Protein AF-X1L546-F1 (afdb_monomer)

Organism: NCBI:txid412755

Solvent-accessible surface area (backbone atoms only — not comparable to full-atom values): 5224 Å² total; per-residue (Å²): 131,84,84,77,85,78,75,89,88,81,86,88,86,79,86,79,49,74,68,53,47,60,70,65,30,64,40,62,48,80,47,88,53,43,52,48,98,86,67,46,59,26,84,33,1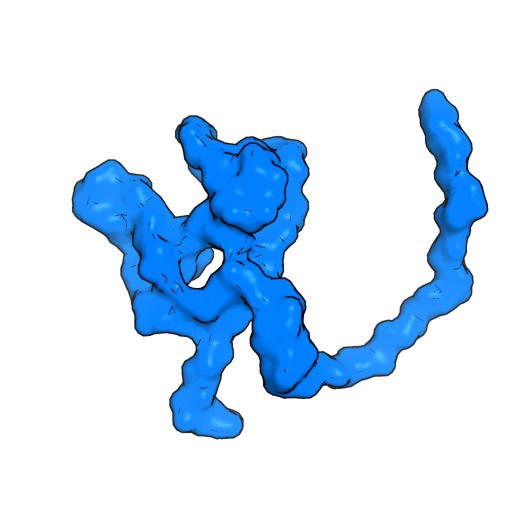3,85,46,19,36,38,35,32,23,84,50,93,90,50,51,10,72,67,81,63,25,37,53,92,66,40,88,59,44,51,59,41,68,84,68,96,64,136

Structure (mmCIF, N/CA/C/O backbone):
data_AF-X1L546-F1
#
_entry.id   AF-X1L546-F1
#
loop_
_atom_site.group_PDB
_atom_site.id
_atom_site.type_symbol
_atom_site.label_atom_id
_atom_site.label_alt_id
_atom_site.label_comp_id
_atom_site.label_asym_id
_atom_site.label_entity_id
_atom_site.label_seq_id
_atom_site.pdbx_PDB_ins_code
_atom_site.Cartn_x
_atom_site.Cartn_y
_atom_site.Cartn_z
_atom_site.occupancy
_atom_site.B_iso_or_equiv
_atom_site.auth_seq_id
_atom_site.auth_comp_id
_atom_site.auth_asym_id
_atom_site.auth_atom_id
_atom_site.pdbx_PDB_model_num
ATOM 1 N N . MET A 1 1 ? -5.999 27.377 16.875 1.00 58.59 1 MET A N 1
ATOM 2 C CA . MET A 1 1 ? -5.923 25.898 16.916 1.00 58.59 1 MET A CA 1
ATOM 3 C C . MET A 1 1 ? -7.344 25.358 17.038 1.00 58.59 1 MET A C 1
ATOM 5 O O . MET A 1 1 ? -8.049 25.798 17.937 1.00 58.59 1 MET A O 1
ATOM 9 N N . LYS A 1 2 ? -7.824 24.513 16.113 1.00 75.62 2 LYS A N 1
ATOM 10 C CA . LYS A 1 2 ? -9.185 23.948 16.219 1.00 75.62 2 LYS A CA 1
ATOM 11 C C . LYS A 1 2 ? -9.208 22.932 17.376 1.00 75.62 2 LYS A C 1
ATOM 13 O O . LYS A 1 2 ? -8.326 22.076 17.401 1.00 75.62 2 LYS A O 1
ATOM 18 N N . PRO A 1 3 ? -10.152 23.007 18.332 1.00 80.12 3 PRO A N 1
ATOM 19 C CA . PRO A 1 3 ? -10.176 22.081 19.460 1.00 80.12 3 PRO A CA 1
ATOM 20 C C . PRO A 1 3 ? -10.474 20.653 18.983 1.00 80.12 3 PRO A C 1
ATOM 22 O O . PRO A 1 3 ? -11.502 20.398 18.352 1.00 80.12 3 PRO A O 1
ATOM 25 N N . VAL A 1 4 ? -9.573 19.717 19.290 1.00 84.69 4 VAL A N 1
ATOM 26 C CA . VAL A 1 4 ? -9.752 18.287 19.005 1.00 84.69 4 VAL A CA 1
ATOM 27 C C . VAL A 1 4 ? -10.669 17.697 20.076 1.00 84.69 4 VAL A C 1
ATOM 29 O O . VAL A 1 4 ? -10.272 17.527 21.224 1.00 84.69 4 VAL A O 1
ATOM 32 N N . LYS A 1 5 ? -11.925 17.420 19.709 1.00 89.44 5 LYS A N 1
ATOM 33 C CA . LYS A 1 5 ? -12.950 16.930 20.650 1.00 89.44 5 LYS A CA 1
ATOM 34 C C . LYS A 1 5 ? -12.895 15.418 20.900 1.00 89.44 5 LYS A C 1
ATOM 36 O O . LYS A 1 5 ? -13.375 14.964 21.932 1.00 89.44 5 LYS A O 1
ATOM 41 N N . LYS A 1 6 ? -12.341 14.636 19.967 1.00 91.88 6 LYS A N 1
ATOM 42 C CA . LYS A 1 6 ? -12.240 13.173 20.087 1.00 91.88 6 LYS A CA 1
ATOM 43 C C . LYS A 1 6 ? -10.880 12.786 20.667 1.00 91.88 6 LYS A C 1
ATOM 45 O O . LYS A 1 6 ? -9.856 13.194 20.129 1.00 91.88 6 LYS A O 1
ATOM 50 N N . LYS A 1 7 ? -10.884 11.992 21.739 1.00 93.81 7 LYS A N 1
ATOM 51 C CA . LYS A 1 7 ? -9.685 11.388 22.338 1.00 93.81 7 LYS A CA 1
ATOM 52 C C . LYS A 1 7 ? -9.694 9.879 22.086 1.00 93.81 7 LYS A C 1
ATOM 54 O O . LYS A 1 7 ? -10.767 9.281 22.031 1.00 93.81 7 LYS A O 1
ATOM 59 N N . ILE A 1 8 ? -8.515 9.285 21.916 1.00 94.62 8 ILE A N 1
ATOM 60 C CA . ILE A 1 8 ? -8.360 7.827 21.810 1.00 94.62 8 ILE A CA 1
ATOM 61 C C . ILE A 1 8 ? -8.608 7.234 23.201 1.00 94.62 8 ILE A C 1
ATOM 63 O O . ILE A 1 8 ? -7.963 7.655 24.158 1.00 94.62 8 ILE A O 1
ATOM 67 N N . GLY A 1 9 ? -9.561 6.308 23.314 1.00 96.50 9 GLY A N 1
ATOM 68 C CA . GLY A 1 9 ? -9.874 5.630 24.578 1.00 96.50 9 GLY A CA 1
ATOM 69 C C . GLY A 1 9 ? -9.054 4.359 24.794 1.00 96.50 9 GLY A C 1
ATOM 70 O O 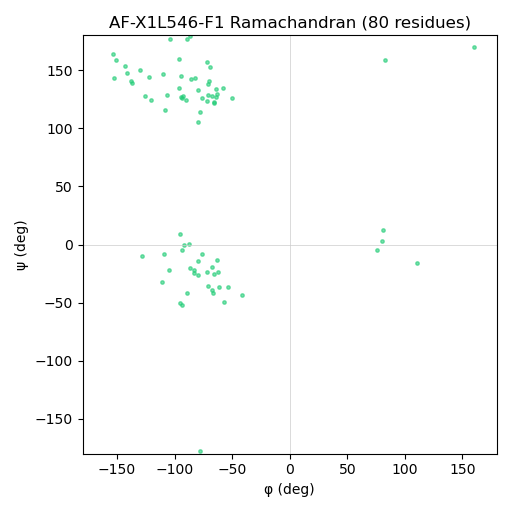. GLY A 1 9 ? -8.559 4.125 25.889 1.00 96.50 9 GLY A O 1
ATOM 71 N N . GLU A 1 10 ? -8.879 3.562 23.740 1.00 97.00 10 GLU A N 1
ATOM 72 C CA . GLU A 1 10 ? -8.162 2.285 23.769 1.00 97.00 10 GLU A CA 1
ATOM 73 C C . GLU A 1 10 ? -7.576 1.953 22.387 1.00 97.00 10 GLU A C 1
ATOM 75 O O . GLU A 1 10 ? -7.988 2.526 21.37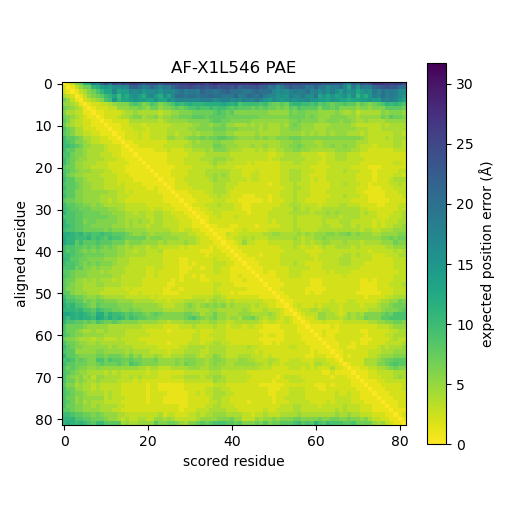4 1.00 97.00 10 GLU A O 1
ATOM 80 N N . ILE A 1 11 ? -6.632 1.009 22.345 1.00 97.00 11 ILE A N 1
ATOM 81 C CA . ILE A 1 11 ? -6.056 0.442 21.119 1.00 97.00 11 ILE A CA 1
ATOM 82 C C . ILE A 1 11 ? -6.219 -1.076 21.194 1.00 97.00 11 ILE A C 1
ATOM 84 O O . ILE A 1 11 ? -5.833 -1.691 22.186 1.00 97.00 11 ILE A O 1
ATOM 88 N N . LYS A 1 12 ? -6.788 -1.680 20.146 1.00 96.75 12 LYS A N 1
ATOM 89 C CA . LYS A 1 12 ? -6.954 -3.135 20.039 1.00 96.75 12 LYS A CA 1
ATOM 90 C C . LYS A 1 12 ? -5.970 -3.691 19.032 1.00 96.75 12 LYS A C 1
ATOM 92 O O . LYS A 1 12 ? -5.916 -3.229 17.896 1.00 96.75 12 LYS A O 1
ATOM 97 N N . PHE A 1 13 ? -5.239 -4.708 19.457 1.00 97.38 13 PHE A N 1
ATOM 98 C CA . PHE A 1 13 ? -4.328 -5.452 18.605 1.00 97.38 13 PHE A CA 1
ATOM 99 C C . PHE A 1 13 ? -5.037 -6.699 18.091 1.00 97.38 13 PHE A C 1
ATOM 101 O O . PHE A 1 13 ? -5.715 -7.394 18.845 1.00 97.38 13 PHE A O 1
ATOM 108 N N . ALA A 1 14 ? -4.895 -6.958 16.799 1.00 95.31 14 ALA A N 1
ATOM 109 C CA . ALA A 1 14 ? -5.441 -8.129 16.137 1.00 95.31 14 ALA A CA 1
ATOM 110 C C . ALA A 1 14 ? -4.548 -8.499 14.952 1.00 95.31 14 ALA A C 1
ATOM 112 O O . ALA A 1 14 ? -3.807 -7.660 14.434 1.00 95.31 14 ALA A O 1
ATOM 113 N N . LEU A 1 15 ? -4.647 -9.751 14.517 1.00 96.50 15 LEU A N 1
ATOM 114 C CA . LEU A 1 15 ? -4.083 -10.180 13.245 1.00 96.50 15 LEU A CA 1
ATOM 115 C C . LEU A 1 15 ? -5.052 -9.815 12.117 1.00 96.50 15 LEU A C 1
ATOM 117 O O . LEU A 1 15 ? -6.269 -9.885 12.291 1.00 96.50 15 LEU A O 1
ATOM 121 N N . ILE A 1 16 ? -4.502 -9.420 10.972 1.00 95.25 16 ILE A N 1
ATOM 122 C CA . ILE A 1 16 ? -5.277 -9.063 9.783 1.00 95.25 16 ILE A CA 1
ATOM 123 C C . ILE A 1 16 ? -5.397 -10.308 8.898 1.00 95.25 16 ILE A C 1
ATOM 125 O O . ILE A 1 16 ? -4.384 -10.914 8.551 1.00 95.25 16 ILE A O 1
ATOM 129 N N . SER A 1 17 ? -6.621 -10.691 8.530 1.00 96.44 17 SER A N 1
ATOM 130 C CA . SER A 1 17 ? -6.854 -11.815 7.617 1.00 96.44 17 SER A CA 1
ATOM 131 C C . SER A 1 17 ? -6.448 -11.464 6.175 1.00 96.44 17 SER A C 1
ATOM 133 O O . SER A 1 17 ? -6.466 -10.285 5.800 1.00 96.44 17 SER A O 1
ATOM 135 N N . PRO A 1 18 ? -6.141 -12.453 5.318 1.00 95.69 18 PRO A N 1
ATOM 136 C CA . PRO A 1 18 ? -5.858 -12.209 3.902 1.00 95.69 18 PRO A CA 1
ATOM 137 C C . PRO A 1 18 ? -6.965 -11.418 3.184 1.00 95.69 18 PRO A C 1
ATOM 139 O O . PRO A 1 18 ? -6.682 -10.548 2.360 1.00 95.69 18 PRO A O 1
ATOM 142 N N . GLU A 1 19 ? -8.232 -11.658 3.522 1.00 95.81 19 GLU A N 1
ATOM 143 C CA . GLU A 1 19 ? -9.386 -10.939 2.970 1.00 95.81 19 GLU A CA 1
ATOM 144 C C . GLU A 1 19 ? -9.403 -9.476 3.424 1.00 95.81 19 GLU A C 1
ATOM 146 O O . GLU A 1 19 ? -9.717 -8.583 2.635 1.00 95.81 19 GLU A O 1
ATOM 151 N N . GLN A 1 20 ? -9.039 -9.210 4.682 1.00 96.31 20 GLN A N 1
ATOM 152 C CA . GLN A 1 20 ? -8.920 -7.848 5.195 1.00 96.31 20 GLN A CA 1
ATOM 153 C C . GLN A 1 20 ? -7.768 -7.096 4.522 1.00 96.31 20 GLN A C 1
ATOM 155 O O . GLN A 1 20 ? -7.972 -5.947 4.135 1.00 96.31 20 GLN A O 1
ATOM 160 N N . ILE A 1 21 ? -6.610 -7.740 4.313 1.00 96.50 21 ILE A N 1
ATOM 161 C CA . ILE A 1 21 ? -5.478 -7.163 3.562 1.00 96.50 21 ILE A CA 1
ATOM 162 C C . ILE A 1 21 ? -5.935 -6.766 2.155 1.00 96.50 21 ILE A C 1
ATOM 164 O O . ILE A 1 21 ? -5.734 -5.626 1.738 1.00 96.50 21 ILE A O 1
ATOM 168 N N . LYS A 1 22 ? -6.617 -7.672 1.445 1.00 95.25 22 LYS A N 1
ATOM 169 C CA . LYS A 1 22 ? -7.146 -7.401 0.099 1.00 95.25 22 LYS A CA 1
ATOM 170 C C . LYS A 1 22 ? -8.163 -6.262 0.088 1.00 95.25 22 LYS A C 1
ATOM 172 O O . LYS A 1 22 ? -8.170 -5.469 -0.844 1.00 95.25 22 LYS A O 1
ATOM 177 N N . LYS A 1 23 ? -8.995 -6.149 1.127 1.00 95.94 23 LYS A N 1
ATOM 178 C CA . LYS A 1 23 ? -10.015 -5.097 1.240 1.00 95.94 23 LYS A CA 1
ATOM 179 C C . LYS A 1 23 ? -9.433 -3.708 1.507 1.00 95.94 23 LYS A C 1
ATOM 181 O O . LYS A 1 23 ? -10.002 -2.728 1.035 1.00 95.94 23 LYS A O 1
ATOM 186 N N . ILE A 1 24 ? -8.357 -3.607 2.290 1.00 95.62 24 ILE A N 1
ATOM 187 C CA . ILE A 1 24 ? -7.707 -2.313 2.562 1.00 95.62 24 ILE A CA 1
ATOM 188 C C . ILE A 1 24 ? -6.733 -1.907 1.454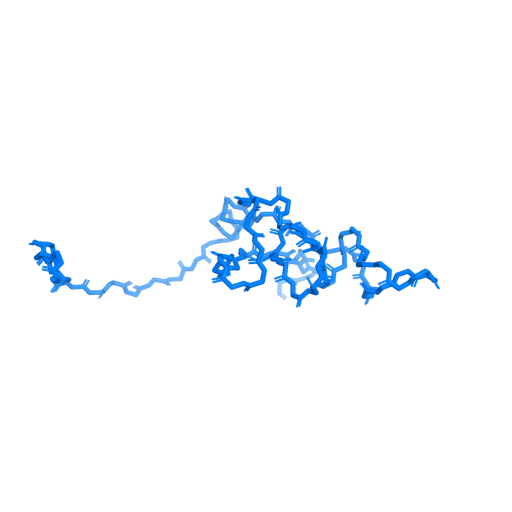 1.00 95.62 24 ILE A C 1
ATOM 190 O O . ILE A 1 24 ? -6.423 -0.727 1.337 1.00 95.62 24 ILE A O 1
ATOM 194 N N . SER A 1 25 ? -6.249 -2.870 0.666 1.00 96.75 25 SER A N 1
ATOM 195 C CA . SER A 1 25 ? -5.261 -2.653 -0.385 1.00 96.75 25 SER A CA 1
ATOM 196 C C . SER A 1 25 ? -5.812 -1.818 -1.547 1.00 96.75 25 SER A C 1
ATOM 198 O O . SER A 1 25 ? -6.823 -2.163 -2.152 1.00 96.75 25 SER A O 1
ATOM 200 N N . SER A 1 26 ? -5.100 -0.748 -1.902 1.00 97.25 26 SER A N 1
ATOM 201 C CA . SER A 1 26 ? -5.417 0.112 -3.051 1.00 97.25 26 SER A CA 1
ATOM 202 C C . SER A 1 26 ? -4.814 -0.383 -4.368 1.00 97.25 26 SER A C 1
ATOM 204 O O . SER A 1 26 ? -5.257 0.019 -5.446 1.00 97.25 26 SER A O 1
ATOM 206 N N . ALA A 1 27 ? -3.788 -1.233 -4.301 1.00 96.62 27 ALA A N 1
ATOM 207 C CA . ALA A 1 27 ? -3.120 -1.798 -5.466 1.00 96.62 27 ALA A CA 1
ATOM 208 C C . ALA A 1 27 ? -2.499 -3.160 -5.157 1.00 96.62 27 ALA A C 1
ATOM 210 O O . ALA A 1 27 ? -1.933 -3.377 -4.083 1.00 96.62 27 ALA A O 1
ATOM 211 N N . LYS A 1 28 ? -2.569 -4.053 -6.145 1.00 97.00 28 LYS A N 1
ATOM 212 C CA . LYS A 1 28 ? -1.869 -5.334 -6.139 1.00 97.00 28 LYS A CA 1
ATOM 213 C C . LYS A 1 28 ? -0.523 -5.173 -6.837 1.00 97.00 28 LYS A C 1
ATOM 215 O O . LYS A 1 28 ? -0.487 -4.698 -7.971 1.00 97.00 28 LYS A O 1
ATOM 220 N N . ILE A 1 29 ? 0.545 -5.597 -6.172 1.00 97.31 29 ILE A N 1
ATOM 221 C CA . ILE A 1 29 ? 1.895 -5.599 -6.737 1.00 97.31 29 ILE A CA 1
ATOM 222 C C . ILE A 1 29 ? 2.115 -6.937 -7.424 1.00 97.31 29 ILE A C 1
ATOM 224 O O . ILE A 1 29 ? 1.915 -7.996 -6.824 1.00 97.31 29 ILE A O 1
ATOM 228 N N . VAL A 1 30 ? 2.473 -6.879 -8.699 1.00 97.19 30 VAL A N 1
ATOM 229 C CA . VAL A 1 30 ? 2.620 -8.055 -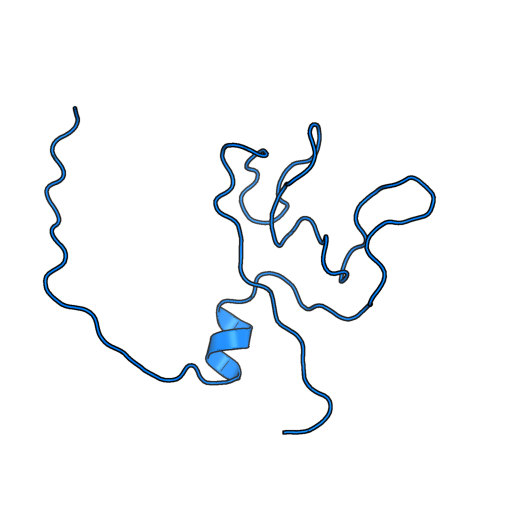9.566 1.00 97.19 30 VAL A CA 1
ATOM 230 C C . VAL A 1 30 ? 3.957 -8.087 -10.291 1.00 97.19 30 VAL A C 1
ATOM 232 O O . VAL A 1 30 ? 4.286 -9.109 -10.884 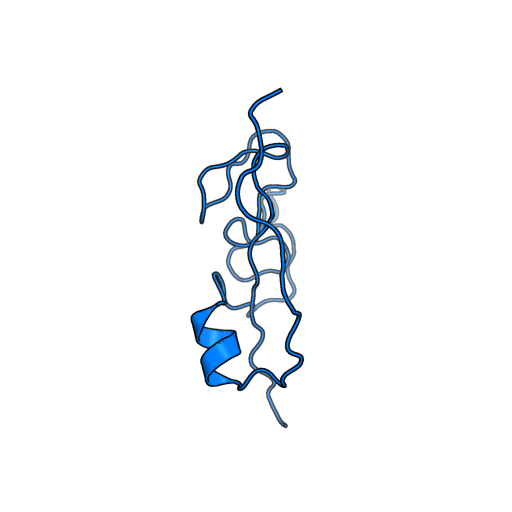1.00 97.19 30 VAL A O 1
ATOM 235 N N . THR A 1 31 ? 4.719 -6.995 -10.232 1.00 95.69 31 THR A N 1
ATOM 236 C CA . THR A 1 31 ? 5.930 -6.813 -11.027 1.00 95.69 31 THR A CA 1
ATOM 237 C C . THR A 1 31 ? 7.041 -6.184 -10.173 1.00 95.69 31 THR A C 1
ATOM 239 O O . THR A 1 31 ? 6.740 -5.352 -9.310 1.00 95.69 31 THR A O 1
ATOM 242 N N . PRO A 1 32 ? 8.311 -6.607 -10.326 1.00 95.12 32 PRO A N 1
ATOM 243 C CA . PRO A 1 32 ? 9.431 -6.045 -9.569 1.00 95.12 32 PRO A CA 1
ATOM 244 C C . PRO A 1 32 ? 9.935 -4.703 -10.124 1.00 95.12 32 PRO A C 1
ATOM 246 O O . PRO A 1 32 ? 10.700 -4.017 -9.447 1.00 95.12 32 PRO A O 1
ATOM 249 N N . GLU A 1 33 ? 9.545 -4.329 -11.342 1.00 95.31 33 GLU A N 1
ATOM 250 C CA . GLU A 1 33 ? 9.948 -3.085 -11.992 1.00 95.31 33 GLU A CA 1
ATOM 251 C C . GLU A 1 33 ? 9.424 -1.874 -11.211 1.00 95.31 33 GLU A C 1
ATOM 253 O O . GLU A 1 33 ? 8.267 -1.815 -10.789 1.00 95.31 33 GLU A O 1
ATOM 258 N N . LEU A 1 34 ? 10.304 -0.894 -11.006 1.00 93.44 34 LEU A N 1
ATOM 259 C CA . LEU A 1 34 ? 9.987 0.325 -10.262 1.00 93.44 34 LEU A CA 1
ATOM 260 C C . LEU A 1 34 ? 9.533 1.437 -11.205 1.00 93.44 34 LEU A C 1
ATOM 262 O O . LEU A 1 34 ? 8.466 2.017 -11.015 1.00 93.44 34 LEU A O 1
ATOM 266 N N . TYR A 1 35 ? 10.342 1.698 -12.228 1.00 93.75 35 TYR A N 1
ATOM 267 C CA . TYR A 1 35 ? 10.125 2.735 -13.226 1.00 93.75 35 TYR A CA 1
ATOM 268 C C . TYR A 1 35 ? 10.272 2.143 -14.624 1.00 93.75 35 TYR A C 1
ATOM 270 O O . TYR A 1 35 ? 11.013 1.175 -14.817 1.00 93.75 35 TYR A O 1
ATOM 278 N N . ASP A 1 36 ? 9.556 2.717 -15.582 1.00 91.94 36 ASP A N 1
ATOM 279 C CA . ASP A 1 36 ? 9.730 2.417 -16.994 1.00 91.94 36 ASP A CA 1
ATOM 280 C C . ASP A 1 36 ? 10.969 3.125 -17.572 1.00 91.94 36 ASP A C 1
ATOM 282 O O . ASP A 1 36 ? 11.734 3.794 -16.871 1.00 91.94 36 ASP A O 1
ATOM 286 N N . ILE A 1 37 ? 11.180 2.948 -18.876 1.00 93.50 37 ILE A N 1
ATOM 287 C CA . ILE A 1 37 ? 12.304 3.541 -19.612 1.00 93.50 37 ILE A CA 1
ATOM 288 C C . ILE A 1 37 ? 12.288 5.076 -19.615 1.00 93.50 37 ILE A C 1
ATOM 290 O O . ILE A 1 37 ? 13.344 5.688 -19.764 1.00 93.50 37 ILE A O 1
ATOM 294 N N . ASP A 1 38 ? 11.117 5.685 -19.427 1.00 90.75 38 ASP A N 1
ATOM 295 C CA . ASP A 1 38 ? 10.917 7.132 -19.406 1.00 90.75 38 ASP A CA 1
ATOM 296 C C . ASP A 1 38 ? 11.029 7.697 -17.976 1.00 90.75 38 ASP A C 1
ATOM 298 O O . ASP A 1 38 ? 10.918 8.907 -17.764 1.00 90.75 38 ASP A O 1
ATOM 302 N N . GLY A 1 39 ? 11.277 6.831 -16.986 1.00 89.62 39 GLY A N 1
ATOM 303 C CA . GLY A 1 39 ? 11.387 7.189 -15.576 1.00 89.62 39 GLY A CA 1
ATOM 304 C C . GLY A 1 39 ? 10.040 7.345 -14.869 1.00 89.62 39 GLY A C 1
ATOM 305 O O . GLY A 1 39 ? 10.006 7.861 -13.751 1.00 89.62 39 GLY A O 1
ATOM 306 N N . TYR A 1 40 ? 8.931 6.912 -15.477 1.00 91.06 40 TYR A N 1
ATOM 307 C CA . TYR A 1 40 ? 7.617 6.933 -14.841 1.00 91.06 40 TYR A CA 1
ATOM 308 C C . TYR A 1 40 ? 7.385 5.681 -13.992 1.00 91.06 40 TYR A C 1
ATOM 310 O O . TYR A 1 40 ? 7.787 4.585 -14.383 1.00 91.06 40 TYR A O 1
ATOM 318 N N . PRO A 1 41 ? 6.720 5.805 -12.828 1.00 93.00 41 PRO A N 1
ATOM 319 C CA . PRO A 1 41 ? 6.385 4.647 -12.015 1.00 93.00 41 PRO A CA 1
ATOM 320 C C . PRO A 1 41 ? 5.531 3.624 -12.763 1.00 93.00 41 PRO A C 1
ATOM 322 O O . PRO A 1 41 ? 4.528 3.981 -13.386 1.00 93.00 41 PRO A O 1
ATOM 325 N N . VAL A 1 42 ? 5.898 2.348 -12.640 1.00 93.81 42 VAL A N 1
ATOM 326 C CA . VAL A 1 42 ? 5.192 1.246 -13.305 1.00 93.81 42 VAL A CA 1
ATOM 327 C C . VAL A 1 42 ? 3.929 0.863 -12.534 1.00 93.81 42 VAL A C 1
ATOM 329 O O . VAL A 1 42 ? 3.950 0.645 -11.318 1.00 93.81 42 VAL A O 1
ATOM 332 N N . ASP A 1 43 ? 2.818 0.723 -13.258 1.00 93.69 43 ASP A N 1
ATOM 333 C CA . ASP A 1 43 ? 1.565 0.201 -12.714 1.00 93.69 43 ASP A CA 1
ATOM 334 C C . ASP A 1 43 ? 1.740 -1.264 -12.280 1.00 93.69 43 ASP A C 1
ATOM 336 O O . ASP A 1 43 ? 2.180 -2.117 -13.047 1.00 93.69 43 ASP A O 1
ATOM 340 N N . GLY A 1 44 ? 1.378 -1.573 -11.034 1.00 95.06 44 GLY A N 1
ATOM 341 C CA . GLY A 1 44 ? 1.602 -2.890 -10.433 1.00 95.06 44 GLY A CA 1
ATOM 342 C C . GLY A 1 44 ? 3.029 -3.126 -9.923 1.00 95.06 44 GLY A C 1
ATOM 343 O O . GLY A 1 44 ? 3.301 -4.228 -9.439 1.00 95.06 44 GLY A O 1
ATOM 344 N N . GLY A 1 45 ? 3.911 -2.124 -10.006 1.00 95.81 45 GLY A N 1
ATOM 345 C CA . GLY A 1 45 ? 5.233 -2.108 -9.377 1.00 95.81 45 GLY A CA 1
ATOM 346 C C . GLY A 1 45 ? 5.206 -1.529 -7.962 1.00 95.81 45 GLY A C 1
ATOM 347 O O . GLY A 1 45 ? 4.176 -1.054 -7.480 1.00 95.81 45 GLY A O 1
ATOM 348 N N . LEU A 1 46 ? 6.350 -1.526 -7.272 1.00 95.12 46 LEU A N 1
ATOM 349 C CA . LEU A 1 46 ? 6.436 -0.958 -5.913 1.00 95.12 46 LEU A CA 1
ATOM 350 C C . LEU 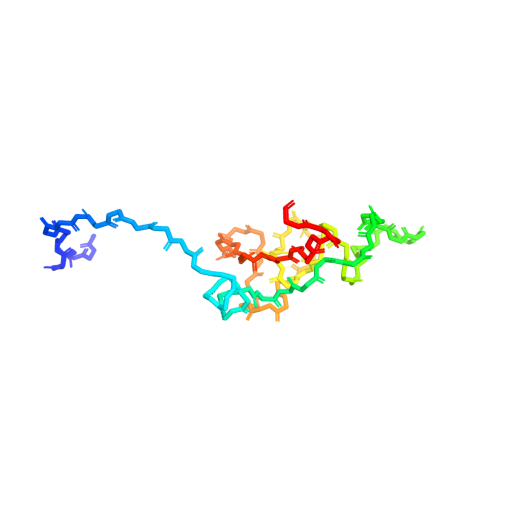A 1 46 ? 6.250 0.567 -5.873 1.00 95.12 46 LEU A C 1
ATOM 352 O O . LEU A 1 46 ? 5.927 1.108 -4.818 1.00 95.12 46 LEU A O 1
ATOM 356 N N . MET A 1 47 ? 6.424 1.247 -7.009 1.00 94.88 47 MET A N 1
ATOM 357 C CA . MET A 1 47 ? 6.244 2.697 -7.140 1.00 94.88 47 MET A CA 1
ATOM 358 C C . MET A 1 47 ? 4.850 3.093 -7.650 1.00 94.88 47 MET A C 1
ATOM 360 O O . MET A 1 47 ? 4.620 4.262 -7.951 1.00 94.88 47 MET A O 1
ATOM 364 N N . ASP A 1 48 ? 3.908 2.148 -7.747 1.00 96.19 48 ASP A N 1
ATOM 365 C CA . ASP A 1 48 ? 2.566 2.394 -8.282 1.00 96.19 48 ASP A CA 1
ATOM 366 C C . ASP A 1 48 ? 1.898 3.615 -7.621 1.00 96.19 48 ASP A C 1
ATOM 368 O O . ASP A 1 48 ? 1.738 3.693 -6.399 1.00 96.19 48 ASP A O 1
ATOM 372 N N . LEU A 1 49 ? 1.449 4.570 -8.443 1.00 95.69 49 LEU A N 1
ATOM 373 C CA . LEU A 1 49 ? 0.878 5.842 -7.986 1.00 95.69 49 LEU A CA 1
ATOM 374 C C . LEU A 1 49 ? -0.413 5.692 -7.163 1.00 95.69 49 LEU A C 1
ATOM 376 O O . LEU A 1 49 ? -0.869 6.652 -6.530 1.00 95.69 49 LEU A O 1
ATOM 380 N N . ARG A 1 50 ? -1.039 4.512 -7.153 1.00 96.38 50 ARG A N 1
ATOM 381 C CA . ARG A 1 50 ? -2.152 4.185 -6.249 1.00 96.38 50 ARG A CA 1
ATOM 382 C C . ARG A 1 50 ? -1.690 4.011 -4.800 1.00 96.38 50 ARG A C 1
ATOM 384 O O . ARG A 1 50 ? -2.498 4.221 -3.896 1.00 96.38 50 ARG A O 1
ATOM 391 N N . LEU A 1 51 ? -0.422 3.683 -4.560 1.00 96.69 51 LEU A N 1
ATOM 392 C CA . LEU A 1 51 ? 0.167 3.584 -3.219 1.00 96.69 51 LEU A CA 1
ATOM 393 C C . LEU A 1 51 ? 0.532 4.954 -2.647 1.00 96.69 51 LEU A C 1
ATOM 395 O O . LEU A 1 51 ? 0.539 5.148 -1.435 1.00 96.69 51 LEU A O 1
ATOM 399 N N . GLY A 1 52 ? 0.801 5.930 -3.508 1.00 95.44 52 GLY A N 1
ATOM 400 C CA . GLY A 1 52 ? 1.137 7.286 -3.099 1.00 95.44 52 GLY A CA 1
ATOM 401 C C . GLY A 1 52 ? 1.846 8.052 -4.205 1.00 95.44 52 GLY A C 1
ATOM 402 O O . GLY A 1 52 ? 2.223 7.488 -5.224 1.00 95.44 52 GLY A O 1
ATOM 403 N N . ALA A 1 53 ? 2.011 9.356 -4.003 1.00 93.19 53 ALA A N 1
ATOM 404 C CA . ALA A 1 53 ? 2.822 10.201 -4.873 1.00 93.19 53 ALA A CA 1
ATOM 405 C C . ALA A 1 53 ? 4.103 10.586 -4.135 1.00 93.19 53 ALA A C 1
ATOM 407 O O . ALA A 1 53 ? 4.018 11.296 -3.132 1.00 93.19 53 ALA A O 1
ATOM 408 N N . ILE A 1 54 ? 5.260 10.139 -4.630 1.00 89.56 54 ILE A N 1
ATOM 409 C CA . ILE A 1 54 ? 6.565 10.516 -4.066 1.00 89.56 54 ILE A CA 1
ATOM 410 C C . ILE A 1 54 ? 7.328 11.535 -4.928 1.00 89.56 54 ILE A C 1
ATOM 412 O O . ILE A 1 54 ? 8.164 12.275 -4.412 1.00 89.56 54 ILE A O 1
ATOM 416 N N . ASP A 1 55 ? 6.998 11.626 -6.217 1.00 86.94 55 ASP A N 1
ATOM 417 C CA . ASP A 1 55 ? 7.705 12.500 -7.146 1.00 86.94 55 ASP A CA 1
ATOM 418 C C . ASP A 1 55 ? 7.026 13.871 -7.293 1.00 86.94 55 ASP A C 1
ATOM 420 O O . ASP A 1 55 ? 5.791 13.994 -7.264 1.00 86.94 55 ASP A O 1
ATOM 424 N N . PRO A 1 56 ? 7.807 14.949 -7.469 1.00 84.00 56 PRO A N 1
ATOM 425 C CA . PRO A 1 56 ? 7.256 16.243 -7.831 1.00 84.00 56 PRO A CA 1
ATOM 426 C C . PRO A 1 56 ? 6.648 16.170 -9.240 1.00 84.00 56 PRO A C 1
ATOM 428 O O . PRO A 1 56 ? 7.330 15.871 -10.210 1.00 84.00 56 PRO A O 1
ATOM 431 N N . GLY A 1 57 ? 5.355 16.475 -9.358 1.00 86.94 57 GLY A N 1
ATOM 432 C CA . GLY A 1 57 ? 4.647 16.523 -10.646 1.00 86.94 57 GLY A CA 1
ATOM 433 C C . GLY A 1 57 ? 3.625 15.406 -10.851 1.00 86.94 57 GLY A C 1
ATOM 434 O O . GLY A 1 57 ? 2.720 15.566 -11.667 1.00 86.94 57 GLY A O 1
ATOM 435 N N . VAL A 1 58 ? 3.677 14.341 -10.048 1.00 90.62 58 VAL A N 1
ATOM 436 C CA . VAL A 1 58 ? 2.658 13.284 -10.061 1.00 90.62 58 VAL A CA 1
ATOM 437 C C . VAL A 1 58 ? 1.603 13.507 -8.977 1.00 90.62 58 VAL A C 1
ATOM 439 O O . VAL A 1 58 ? 1.798 14.237 -7.999 1.00 90.62 58 VAL A O 1
ATOM 442 N N . ARG A 1 59 ? 0.438 12.887 -9.164 1.00 94.69 59 ARG A N 1
ATOM 443 C CA . ARG A 1 59 ? -0.639 12.851 -8.170 1.00 94.69 59 ARG A CA 1
ATOM 444 C C . ARG A 1 59 ? -0.966 11.411 -7.837 1.00 94.69 59 ARG A C 1
ATOM 446 O O . ARG A 1 59 ? -0.964 10.555 -8.719 1.00 94.69 59 ARG A O 1
ATOM 453 N N . CYS A 1 60 ? -1.289 11.167 -6.572 1.00 96.12 60 CYS A N 1
ATOM 454 C CA . CYS A 1 60 ? -1.711 9.850 -6.140 1.00 96.12 60 CYS A CA 1
ATOM 455 C C . CYS A 1 60 ? -3.010 9.472 -6.859 1.00 96.12 60 CYS A C 1
ATOM 457 O O . CYS A 1 60 ? -3.980 10.229 -6.830 1.00 96.12 60 CYS A O 1
ATOM 459 N N . ARG A 1 61 ? -3.053 8.285 -7.467 1.00 95.69 61 ARG A N 1
ATOM 460 C CA . ARG A 1 61 ? -4.240 7.803 -8.190 1.00 95.69 61 ARG A CA 1
ATOM 461 C C . ARG A 1 61 ? -5.364 7.318 -7.262 1.00 95.69 61 ARG A C 1
ATOM 463 O O . ARG A 1 61 ? -6.464 7.080 -7.740 1.00 95.69 61 ARG A O 1
ATOM 470 N N . THR A 1 62 ? -5.113 7.218 -5.952 1.00 96.38 62 THR A N 1
ATOM 471 C CA . THR A 1 62 ? -6.116 6.814 -4.947 1.00 96.38 62 THR A CA 1
ATOM 472 C C . THR A 1 62 ? -6.797 8.011 -4.284 1.00 96.38 62 THR A C 1
ATOM 474 O O . THR A 1 62 ? -8.022 8.066 -4.239 1.00 96.38 62 THR A O 1
ATOM 477 N N . CYS A 1 63 ? -6.037 8.989 -3.774 1.00 96.12 63 CYS A N 1
ATOM 478 C CA . CYS A 1 63 ? -6.607 10.164 -3.092 1.00 96.12 63 CYS A CA 1
ATOM 479 C C . CYS A 1 63 ? -6.492 11.485 -3.868 1.00 96.12 63 CYS A C 1
ATOM 481 O O . CYS A 1 63 ? -7.033 12.494 -3.424 1.00 96.12 63 CYS A O 1
ATOM 483 N N . GLY A 1 64 ? -5.762 11.525 -4.987 1.00 95.38 64 GLY A N 1
ATOM 484 C CA . GLY A 1 64 ? -5.528 12.746 -5.771 1.00 95.38 64 GLY A CA 1
ATOM 485 C C . GLY A 1 64 ? -4.512 13.729 -5.171 1.00 95.38 64 GLY A C 1
ATOM 486 O O . GLY A 1 64 ? -4.186 14.726 -5.822 1.00 95.38 64 GLY A O 1
ATOM 487 N N . GLY A 1 65 ? -4.006 13.458 -3.963 1.00 95.00 65 GLY A N 1
ATOM 488 C CA . GLY A 1 65 ? -3.033 14.300 -3.267 1.00 95.00 65 GLY A CA 1
ATOM 489 C C . GLY A 1 65 ? -1.648 14.290 -3.918 1.00 95.00 65 GLY A C 1
ATOM 490 O O . GLY A 1 65 ? -1.243 13.316 -4.560 1.00 95.00 65 GLY A O 1
ATOM 491 N N . ARG A 1 66 ? -0.915 15.390 -3.736 1.00 94.00 66 ARG A N 1
ATOM 492 C CA . ARG A 1 66 ? 0.507 15.526 -4.103 1.00 94.00 66 ARG A CA 1
ATOM 493 C C . ARG A 1 66 ? 1.424 15.036 -2.974 1.00 94.00 66 ARG A C 1
ATOM 495 O O . ARG A 1 66 ? 0.945 14.692 -1.897 1.00 94.00 66 ARG A O 1
ATOM 502 N N . LEU A 1 67 ? 2.741 15.091 -3.189 1.00 90.06 67 LEU A N 1
ATOM 503 C CA . LEU A 1 67 ? 3.793 14.647 -2.256 1.00 90.06 67 LEU A CA 1
ATOM 504 C C . LEU A 1 67 ? 3.569 15.005 -0.774 1.00 90.06 67 LEU A C 1
ATOM 506 O O . LEU A 1 67 ? 3.805 14.189 0.105 1.00 90.06 67 LEU A O 1
ATOM 510 N N . LYS A 1 68 ? 3.125 16.232 -0.479 1.00 90.00 68 LYS A N 1
ATOM 511 C CA . LYS A 1 68 ? 2.936 16.718 0.903 1.00 90.00 68 LYS A CA 1
ATOM 512 C C . LYS A 1 68 ? 1.513 16.534 1.444 1.00 90.00 68 LYS A C 1
ATOM 514 O O . LYS A 1 68 ? 1.252 16.871 2.593 1.00 90.00 68 LYS A O 1
ATOM 519 N N . GLU A 1 69 ? 0.593 16.065 0.610 1.00 93.81 69 GLU A N 1
ATOM 520 C CA . GLU A 1 69 ? -0.840 15.957 0.912 1.00 93.81 69 GLU A CA 1
ATOM 521 C C . GLU A 1 69 ? -1.282 14.494 1.030 1.00 93.81 69 GLU A C 1
ATOM 523 O O . GLU A 1 69 ? -2.190 14.173 1.794 1.00 93.81 69 GLU A O 1
ATOM 528 N N . CYS A 1 70 ? -0.648 13.605 0.265 1.00 95.06 70 CYS A N 1
ATOM 529 C CA . CYS A 1 70 ? -0.903 12.175 0.296 1.00 95.06 70 CYS A CA 1
ATOM 530 C C . CYS A 1 70 ? -0.260 11.548 1.541 1.00 95.06 70 CYS A C 1
ATOM 532 O O . CYS A 1 70 ? 0.939 11.685 1.762 1.00 95.06 70 CYS A O 1
ATOM 534 N N . LEU A 1 71 ? -1.052 10.821 2.333 1.00 95.00 71 LEU A N 1
ATOM 535 C CA . LEU A 1 71 ? -0.574 10.086 3.514 1.00 95.00 71 LEU A CA 1
ATOM 536 C C . LEU A 1 71 ? -0.086 8.663 3.185 1.00 95.00 71 LEU A 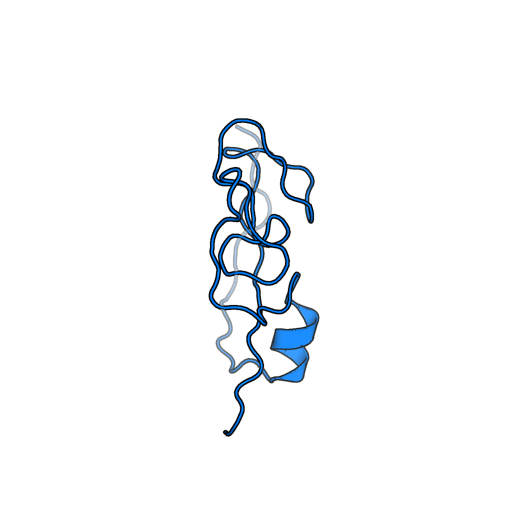C 1
ATOM 538 O O . LEU A 1 71 ? 0.315 7.930 4.086 1.00 95.00 71 LEU A O 1
ATOM 542 N N . GLY A 1 72 ? -0.140 8.273 1.909 1.00 95.44 72 GLY A N 1
ATOM 543 C CA . GLY A 1 72 ? 0.129 6.914 1.452 1.00 95.44 72 GLY A CA 1
ATOM 544 C C . GLY A 1 72 ? -1.073 5.978 1.592 1.00 95.44 72 GLY A C 1
ATOM 545 O O . GLY A 1 72 ? -2.016 6.220 2.350 1.00 95.44 72 GLY A O 1
ATOM 546 N N . HIS A 1 73 ? -1.035 4.897 0.821 1.00 97.44 73 HIS A N 1
ATOM 547 C CA . HIS A 1 73 ? -2.074 3.882 0.752 1.00 97.44 73 HIS A CA 1
ATOM 548 C C . HIS A 1 73 ? -1.451 2.485 0.738 1.00 97.44 73 HIS A C 1
ATOM 550 O O . HIS A 1 73 ? -0.452 2.264 0.053 1.00 97.44 73 HIS A O 1
ATOM 556 N N . PRO A 1 74 ? -2.031 1.523 1.471 1.00 97.06 74 PRO A N 1
ATOM 557 C CA . PRO A 1 74 ? -1.487 0.177 1.531 1.00 97.06 74 PRO A CA 1
ATOM 558 C C . PRO A 1 74 ? -1.662 -0.562 0.198 1.00 97.06 74 PRO A C 1
ATOM 560 O O . PRO A 1 74 ? -2.700 -0.479 -0.461 1.00 97.06 74 PRO A O 1
ATOM 563 N N . GLY A 1 75 ? -0.640 -1.328 -0.174 1.00 97.00 75 GLY A N 1
ATOM 564 C CA . GLY A 1 75 ? -0.668 -2.300 -1.264 1.00 97.00 75 GLY A CA 1
ATOM 565 C C . GLY A 1 75 ? -0.761 -3.728 -0.735 1.00 97.00 75 GLY A C 1
ATOM 566 O O . GLY A 1 75 ? -0.754 -3.957 0.474 1.00 97.00 75 GLY A O 1
ATOM 567 N N . SER A 1 76 ? -0.851 -4.696 -1.639 1.00 97.31 76 SER A N 1
ATOM 568 C CA . SER A 1 76 ? -0.774 -6.115 -1.291 1.00 97.31 76 SER A CA 1
ATOM 569 C C . SER A 1 76 ? 0.001 -6.904 -2.340 1.00 97.31 76 SER A C 1
ATOM 571 O O . SER A 1 76 ? -0.025 -6.579 -3.527 1.00 97.31 76 SER A O 1
ATOM 573 N N . ILE A 1 77 ? 0.693 -7.946 -1.881 1.00 97.19 77 ILE A N 1
ATOM 574 C CA . ILE A 1 77 ? 1.372 -8.933 -2.720 1.00 97.19 77 ILE A CA 1
ATOM 575 C C . ILE A 1 77 ? 0.761 -10.285 -2.375 1.00 97.19 77 ILE A C 1
ATOM 577 O O . ILE A 1 77 ? 0.742 -10.672 -1.207 1.00 97.19 77 ILE A O 1
ATOM 581 N N . ASP A 1 78 ? 0.247 -10.993 -3.377 1.00 95.81 78 ASP A N 1
ATOM 582 C CA . ASP A 1 78 ? -0.203 -12.368 -3.178 1.00 95.81 78 ASP A CA 1
ATOM 583 C C 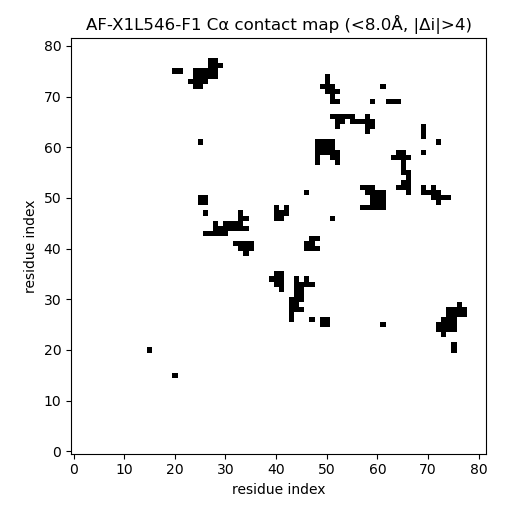. ASP A 1 78 ? 1.032 -13.275 -3.151 1.00 95.81 78 ASP A C 1
ATOM 585 O O . ASP A 1 78 ? 1.743 -13.410 -4.149 1.00 95.81 78 ASP A O 1
ATOM 589 N N . LEU A 1 79 ? 1.297 -13.887 -1.998 1.00 95.69 79 LEU A N 1
ATOM 590 C CA . LEU A 1 79 ? 2.385 -14.847 -1.857 1.00 95.69 79 LEU A CA 1
ATOM 591 C C . LEU A 1 79 ? 2.032 -16.141 -2.594 1.00 95.69 79 LEU A C 1
ATOM 593 O O . LEU A 1 79 ? 0.909 -16.637 -2.509 1.00 95.69 79 LEU A O 1
ATOM 597 N N . ALA A 1 80 ? 3.007 -16.708 -3.303 1.00 94.88 80 ALA A N 1
ATOM 598 C CA . ALA A 1 80 ? 2.805 -17.938 -4.067 1.00 94.88 80 ALA A CA 1
ATOM 599 C C . ALA A 1 80 ? 2.509 -19.155 -3.172 1.00 94.88 80 ALA A C 1
ATOM 601 O O . ALA A 1 80 ? 1.906 -20.128 -3.626 1.00 94.88 80 ALA A O 1
ATOM 602 N N . ARG A 1 81 ? 2.970 -19.118 -1.917 1.00 94.06 81 ARG A N 1
ATOM 603 C CA . ARG A 1 81 ? 2.770 -20.150 -0.896 1.00 94.06 81 ARG A CA 1
ATOM 604 C C . ARG A 1 81 ? 2.587 -19.491 0.482 1.00 94.06 81 ARG A C 1
ATOM 606 O O . ARG A 1 81 ? 3.079 -18.372 0.641 1.00 94.06 81 ARG A O 1
ATOM 613 N N . PRO A 1 82 ? 1.884 -20.153 1.422 1.00 88.62 82 PRO A N 1
ATOM 614 C CA . PRO A 1 82 ? 1.777 -19.708 2.813 1.00 88.62 82 PRO A CA 1
ATOM 615 C C . PRO A 1 82 ? 3.132 -19.583 3.512 1.00 88.62 82 PRO A C 1
ATOM 617 O O . PRO A 1 82 ? 4.028 -20.403 3.197 1.00 88.62 82 PRO A O 1
#

Nearest PDB structures (foldseek):
  9bct-assembly1_A  TM=9.558E-01  e=1.678E-08  Thermococcus kodakarensis
  8cro-assembly1_A  TM=9.674E-01  e=3.295E-08  Pyrococcus furiosus DSM 3638
  7oq4-assembly1_A  TM=8.752E-01  e=2.181E-07  Sulfolobus acidocaldarius DSM 639
  7aod-assembly1_M  TM=9.468E-01  e=1.753E-05  Schizosaccharomyces pombe 972h-
  7aoc-assembly1_A  TM=9.462E-01  e=1.532E-05  Schizosaccharomyces pombe 972h-

Secondary structure (DSSP, 8-state):
--------------PPPHHHHHHH-SEE------B-TTSPBPTTSTT-TTT---STT---TTT---TTT-----EE---S--

Foldseek 3Di:
DPDDPDDDPDDDDDDADPVNLVVQAQAEADDQDQADPVRHGDHSHPNHLCQHECDPPDARPPPRDHNVGDPGGHHDYDDPPD

InterPro domains:
  IPR007080 RNA polymerase Rpb1, domain 1 [PF04997] (5-82)
  IPR044893 RNA polymerase Rpb1, clamp domain superfamily [G3DSA:4.10.860.120] (2-82)
  IPR045867 DNA-directed RNA polymerase, subunit beta-prime [PTHR19376] (12-82)

Radius of gyration: 16.34 Å; Cα contacts (8 Å, |Δi|>4): 117; chains: 1; bounding box: 25×46×44 Å

pLDDT: mean 93.55, std 5.49, range [58.59, 97.44]

Mean predicted aligned error: 4.47 Å

Sequence (82 aa):
MKPVKKKIGEIKFALISPEQIKKISSAKIVTPELYDIDGYPVDGGLMDLRLGAIDPGVRCRTCGGRLKECLGHPGSIDLARP